Protein AF-A0A537NU34-F1 (afdb_monomer_lite)

Radius of gyration: 13.74 Å; chains: 1; bounding box: 23×20×52 Å

Foldseek 3Di:
DPDPPPDPPCPLLVLLVQLLVVLVVLLVVVPPDPLSVVLVVLQVVLNVCSVVVVSVSSNVSSQVSCVSSVHGRPDPD

pLDDT: mean 81.16, std 14.45, range [39.25, 93.0]

Sequence (77 aa):
MFCPASMAGQTRADRCSKLQNQLAEQIKNHAGSSRSAKAATIGAKAKKFCASGKQAQGLRAYAKALQLLGVQPIDPE

Structure (mmCIF, N/CA/C/O backbone):
data_AF-A0A537NU34-F1
#
_entry.id   AF-A0A537NU34-F1
#
loop_
_atom_site.group_PDB
_atom_site.id
_atom_site.type_symbol
_atom_site.label_atom_id
_atom_site.label_alt_id
_atom_site.label_comp_id
_atom_site.label_asym_id
_atom_site.label_entity_id
_atom_site.label_seq_id
_atom_site.pdbx_PDB_ins_code
_atom_site.Cartn_x
_atom_site.Cartn_y
_atom_site.Cartn_z
_atom_site.occupancy
_atom_site.B_iso_or_equiv
_atom_site.auth_seq_id
_atom_site.auth_comp_id
_atom_site.auth_asym_id
_atom_site.auth_atom_id
_atom_site.pdbx_PDB_model_num
ATOM 1 N N . MET A 1 1 ? -10.596 -6.420 36.648 1.00 39.25 1 MET A N 1
ATOM 2 C CA . MET A 1 1 ? -9.494 -7.062 35.901 1.00 39.25 1 MET A CA 1
ATOM 3 C C . MET A 1 1 ? -9.754 -6.866 34.415 1.00 39.25 1 MET A C 1
ATO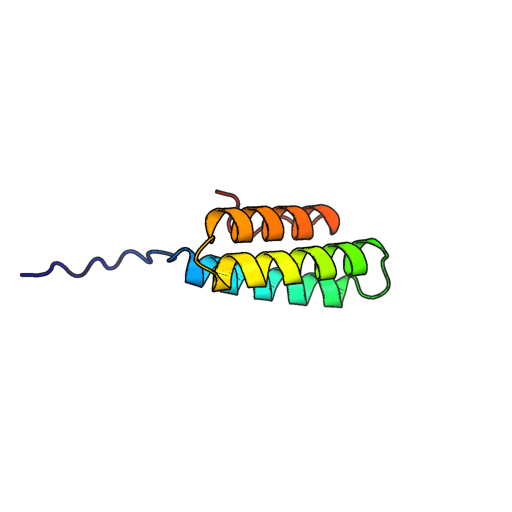M 5 O O . MET A 1 1 ? -10.627 -7.528 33.875 1.00 39.25 1 MET A O 1
ATOM 9 N N . PHE A 1 2 ? -9.076 -5.912 33.773 1.00 50.75 2 PHE A N 1
ATOM 10 C CA . PHE A 1 2 ? -9.029 -5.850 32.310 1.00 50.75 2 PHE A CA 1
ATOM 11 C C . PHE A 1 2 ? -8.016 -6.903 31.859 1.00 50.75 2 PHE A C 1
ATOM 13 O O . PHE A 1 2 ? -6.822 -6.753 32.113 1.00 50.75 2 PHE A O 1
ATOM 20 N N . CYS A 1 3 ? -8.490 -8.006 31.279 1.00 46.06 3 CYS A N 1
ATOM 21 C CA . CYS A 1 3 ? -7.617 -8.996 30.655 1.00 46.06 3 CYS A CA 1
ATOM 22 C C . CYS A 1 3 ? -6.803 -8.310 29.544 1.00 46.06 3 CYS A C 1
ATOM 24 O O . CYS A 1 3 ? -7.400 -7.635 28.700 1.00 46.06 3 CYS A O 1
ATOM 26 N N . PRO A 1 4 ? -5.467 -8.457 29.512 1.00 53.38 4 PRO A N 1
ATOM 27 C CA . PRO A 1 4 ? -4.666 -7.902 28.440 1.00 53.38 4 PRO A CA 1
ATOM 28 C C . PRO A 1 4 ? -4.917 -8.767 27.208 1.00 53.38 4 PRO A C 1
ATOM 30 O O . PRO A 1 4 ? -4.440 -9.897 27.115 1.00 53.38 4 PRO A O 1
ATOM 33 N N . ALA A 1 5 ? -5.714 -8.257 26.271 1.00 51.03 5 ALA A N 1
ATOM 34 C CA . ALA A 1 5 ? -5.849 -8.842 24.948 1.00 51.03 5 ALA A CA 1
ATOM 35 C C . ALA A 1 5 ? -4.536 -8.630 24.178 1.00 51.03 5 ALA A C 1
ATOM 37 O O . ALA A 1 5 ? -4.445 -7.796 23.283 1.00 51.03 5 ALA A O 1
ATOM 38 N N . SER A 1 6 ? -3.506 -9.396 24.532 1.00 56.34 6 SER A N 1
ATOM 39 C CA . SER A 1 6 ? -2.332 -9.635 23.698 1.00 56.34 6 SER A CA 1
ATOM 40 C C . SER A 1 6 ? -2.714 -10.602 22.581 1.00 56.34 6 SER A C 1
ATOM 42 O O . SER A 1 6 ? -2.230 -11.722 22.492 1.00 56.34 6 SER A O 1
ATOM 44 N N . MET A 1 7 ? -3.619 -10.166 21.718 1.00 48.62 7 MET A N 1
ATOM 45 C CA . MET A 1 7 ? -3.577 -10.550 20.319 1.00 48.62 7 MET A CA 1
ATOM 46 C C . MET A 1 7 ? -3.168 -9.269 19.622 1.00 48.62 7 MET A C 1
ATOM 48 O O . MET A 1 7 ? -3.675 -8.207 19.976 1.00 48.62 7 MET A O 1
ATOM 52 N N . ALA A 1 8 ? -2.240 -9.331 18.675 1.00 47.38 8 ALA A N 1
ATOM 53 C CA . ALA A 1 8 ? -1.998 -8.229 17.766 1.00 47.38 8 ALA A CA 1
ATOM 54 C C . ALA A 1 8 ? -3.309 -7.950 17.018 1.00 47.38 8 ALA A C 1
ATOM 56 O O . ALA A 1 8 ? -3.541 -8.442 15.917 1.00 47.38 8 ALA A O 1
ATOM 57 N N . GLY A 1 9 ? -4.209 -7.194 17.645 1.00 44.81 9 GLY A N 1
ATOM 58 C CA . GLY A 1 9 ? -5.297 -6.534 16.986 1.00 44.81 9 GLY A CA 1
ATOM 59 C C . GLY A 1 9 ? -4.585 -5.607 16.040 1.00 44.81 9 GLY A C 1
ATOM 60 O O . GLY A 1 9 ? -4.164 -4.524 16.439 1.00 44.81 9 GLY A O 1
ATOM 61 N N . GLN A 1 10 ? -4.370 -6.070 14.809 1.00 56.34 10 GLN A N 1
ATOM 62 C CA . GLN A 1 10 ? -4.089 -5.210 13.685 1.00 56.34 10 GLN A CA 1
ATOM 63 C C . GLN A 1 10 ? -5.288 -4.277 13.628 1.00 56.34 10 GLN A C 1
ATOM 65 O O . GLN A 1 10 ? -6.286 -4.555 12.957 1.00 56.34 10 GLN A O 1
ATOM 70 N N . THR A 1 11 ? -5.239 -3.217 14.437 1.00 69.06 11 THR A N 1
ATOM 71 C CA . THR A 1 11 ? -6.242 -2.179 14.429 1.00 69.06 11 THR A CA 1
ATOM 72 C C . THR A 1 11 ? -6.320 -1.766 12.976 1.00 69.06 11 THR A C 1
ATOM 74 O O . THR A 1 11 ? -5.318 -1.730 12.257 1.00 69.06 11 THR A O 1
ATOM 77 N N . ARG A 1 12 ? -7.522 -1.517 12.476 1.00 71.81 12 ARG A N 1
ATOM 78 C CA . ARG A 1 12 ? -7.687 -1.177 11.061 1.00 71.81 12 ARG A CA 1
ATOM 79 C C . ARG A 1 12 ? -6.801 0.025 10.651 1.00 71.81 12 ARG A C 1
ATOM 81 O O . ARG A 1 12 ? -6.506 0.193 9.474 1.00 71.81 12 ARG A O 1
ATOM 88 N N . ALA A 1 13 ? -6.334 0.819 11.624 1.00 74.88 13 ALA A N 1
ATOM 89 C CA . ALA A 1 13 ? -5.339 1.877 11.483 1.00 74.88 13 ALA A CA 1
ATOM 90 C C . ALA A 1 13 ? -3.919 1.335 11.237 1.00 74.88 13 ALA A C 1
ATOM 92 O O . ALA A 1 13 ? -3.258 1.796 10.310 1.00 74.88 13 ALA A O 1
ATOM 93 N N . ASP A 1 14 ? -3.480 0.333 12.000 1.00 81.81 14 ASP A N 1
ATOM 94 C CA . ASP A 1 14 ? -2.206 -0.363 11.788 1.00 81.81 14 ASP A CA 1
ATOM 95 C C . ASP A 1 14 ? -2.127 -0.976 10.379 1.00 81.81 14 ASP A C 1
ATOM 97 O O . ASP A 1 14 ? -1.163 -0.753 9.645 1.00 81.81 14 ASP A O 1
ATOM 101 N N . ARG A 1 15 ? -3.207 -1.632 9.929 1.00 82.62 15 ARG A N 1
ATOM 102 C CA . ARG A 1 15 ? -3.297 -2.168 8.557 1.00 82.62 15 ARG A CA 1
ATOM 103 C C . ARG A 1 15 ? -3.211 -1.085 7.492 1.00 82.62 15 ARG A C 1
ATOM 105 O O . ARG A 1 15 ? -2.511 -1.258 6.498 1.00 82.62 15 ARG A O 1
ATOM 112 N N . CYS A 1 16 ? -3.899 0.039 7.697 1.00 85.62 16 CYS A N 1
ATOM 113 C CA . CYS A 1 16 ? -3.811 1.183 6.796 1.00 85.62 16 CYS A CA 1
ATOM 114 C C . CYS A 1 16 ? -2.365 1.684 6.661 1.00 85.62 16 CYS A C 1
ATOM 116 O O . CYS A 1 16 ? -1.932 1.966 5.546 1.00 85.62 16 CYS A O 1
ATOM 118 N N . SER A 1 17 ? -1.609 1.757 7.760 1.00 87.50 17 SER A N 1
ATOM 119 C CA . SER A 1 17 ? -0.189 2.130 7.726 1.00 87.50 17 SER A CA 1
ATOM 120 C C . SER A 1 17 ? 0.676 1.085 7.016 1.00 87.50 17 SER A C 1
ATOM 122 O O . SER A 1 17 ? 1.505 1.452 6.184 1.00 87.50 17 SER A O 1
ATOM 124 N N . LYS A 1 18 ? 0.461 -0.214 7.263 1.00 88.75 18 LYS A N 1
ATOM 125 C CA . LYS A 1 18 ? 1.189 -1.293 6.567 1.00 88.75 18 LYS A CA 1
ATOM 126 C C . LYS A 1 18 ? 0.962 -1.264 5.058 1.00 88.75 18 LYS A C 1
ATOM 128 O O . LYS A 1 18 ? 1.923 -1.243 4.293 1.00 88.75 18 LYS A O 1
ATOM 133 N N . LEU A 1 19 ? -0.297 -1.194 4.628 1.00 88.25 19 LEU A N 1
ATOM 134 C CA . LEU A 1 19 ? -0.663 -1.126 3.212 1.00 88.25 19 LEU A CA 1
ATOM 135 C C . LEU A 1 19 ? -0.184 0.168 2.550 1.00 88.25 19 LEU A C 1
ATOM 137 O O . LEU A 1 19 ? 0.215 0.149 1.387 1.00 88.25 19 LEU A O 1
ATOM 141 N N . GLN A 1 20 ? -0.185 1.285 3.282 1.00 89.06 20 GLN A N 1
ATOM 142 C CA . GLN A 1 20 ? 0.388 2.543 2.810 1.00 89.06 20 GLN A CA 1
ATOM 143 C C . GLN A 1 20 ? 1.877 2.405 2.508 1.00 89.0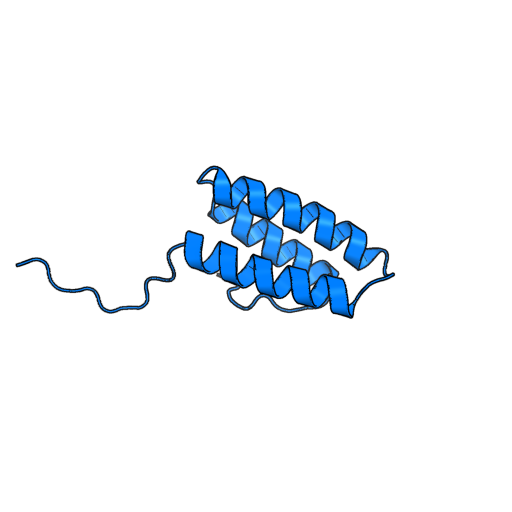6 20 GLN A C 1
ATOM 145 O O . GLN A 1 20 ? 2.304 2.802 1.426 1.00 89.06 20 GLN A O 1
ATOM 150 N N . ASN A 1 21 ? 2.644 1.842 3.444 1.00 91.06 21 ASN A N 1
ATOM 151 C CA . ASN A 1 21 ? 4.074 1.622 3.261 1.00 91.06 21 ASN A CA 1
ATOM 152 C C . ASN A 1 21 ? 4.333 0.653 2.106 1.00 91.06 21 ASN A C 1
ATOM 154 O O . ASN A 1 21 ? 5.107 0.977 1.212 1.00 91.06 21 ASN A O 1
ATOM 158 N N . GLN A 1 22 ? 3.621 -0.479 2.059 1.00 89.25 22 GLN A N 1
ATOM 159 C CA . GLN A 1 22 ? 3.745 -1.436 0.960 1.00 89.25 22 GLN A CA 1
ATOM 160 C C . GLN A 1 22 ? 3.479 -0.759 -0.387 1.00 89.25 22 GLN A C 1
ATOM 162 O O . GLN A 1 22 ? 4.288 -0.865 -1.302 1.00 89.25 22 GLN A O 1
ATOM 167 N N . LEU A 1 23 ? 2.374 -0.022 -0.510 1.00 90.31 23 LEU A N 1
ATOM 168 C CA . LEU A 1 23 ? 2.035 0.661 -1.749 1.00 90.31 23 LEU A CA 1
ATOM 169 C C . LEU A 1 23 ? 3.082 1.715 -2.130 1.00 90.31 23 LEU A C 1
ATOM 171 O O . LEU A 1 23 ? 3.426 1.809 -3.303 1.00 90.31 23 LEU A O 1
ATOM 175 N N . ALA A 1 24 ? 3.599 2.486 -1.171 1.00 90.88 24 ALA A N 1
ATOM 176 C CA . ALA A 1 24 ? 4.646 3.471 -1.432 1.00 90.88 24 ALA A CA 1
ATOM 177 C C . ALA A 1 24 ? 5.919 2.816 -1.991 1.00 90.88 24 ALA A C 1
ATOM 179 O O . ALA A 1 24 ? 6.466 3.303 -2.979 1.00 90.88 24 ALA A O 1
ATOM 180 N N . GLU A 1 25 ? 6.345 1.690 -1.419 1.00 91.19 25 GLU A N 1
ATOM 181 C CA . GLU A 1 25 ? 7.499 0.932 -1.910 1.00 91.19 25 GLU A CA 1
ATOM 182 C C . GLU A 1 25 ? 7.249 0.356 -3.307 1.00 91.19 25 GLU A C 1
ATOM 184 O O . GLU A 1 25 ? 8.084 0.495 -4.196 1.00 91.19 25 GLU A O 1
ATOM 189 N N . GLN A 1 26 ? 6.064 -0.204 -3.562 1.00 89.81 26 GLN A N 1
ATOM 190 C CA . GLN A 1 26 ? 5.734 -0.712 -4.896 1.00 89.81 26 GLN A CA 1
ATOM 191 C C . GLN A 1 26 ? 5.635 0.412 -5.934 1.00 89.81 26 GLN A C 1
ATOM 193 O O . GLN A 1 26 ? 6.093 0.249 -7.059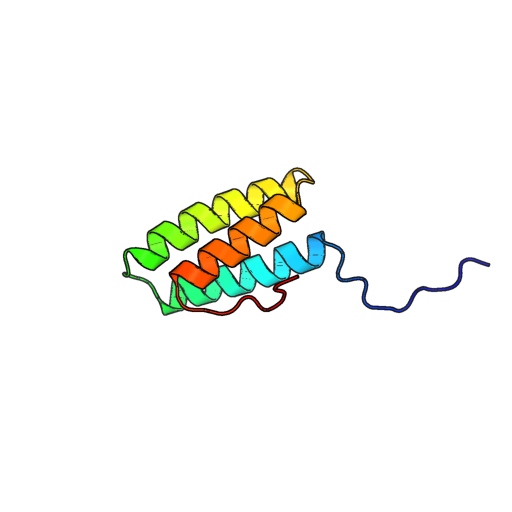 1.00 89.81 26 GLN A O 1
ATOM 198 N N . ILE A 1 27 ? 5.104 1.583 -5.577 1.00 89.50 27 ILE A N 1
ATOM 199 C CA . ILE A 1 27 ? 5.088 2.745 -6.476 1.00 89.50 27 ILE A CA 1
ATOM 200 C C . ILE A 1 27 ? 6.513 3.172 -6.838 1.00 89.50 27 ILE A C 1
ATOM 202 O O . ILE A 1 27 ? 6.747 3.505 -7.999 1.00 89.50 27 ILE A O 1
ATOM 206 N N . LYS A 1 28 ? 7.453 3.151 -5.882 1.00 88.81 28 LYS A N 1
ATOM 207 C CA . LYS A 1 28 ? 8.872 3.432 -6.149 1.00 88.81 28 LYS A CA 1
ATOM 208 C C . LYS A 1 28 ? 9.485 2.372 -7.066 1.00 88.81 28 LYS A C 1
ATOM 210 O O . LYS A 1 28 ? 10.110 2.729 -8.058 1.00 88.81 28 LYS A O 1
ATOM 215 N N . ASN A 1 29 ? 9.245 1.090 -6.792 1.00 88.12 29 ASN A N 1
ATOM 216 C CA . ASN A 1 29 ? 9.771 -0.016 -7.601 1.00 88.12 29 ASN A CA 1
ATOM 217 C C . ASN A 1 29 ? 9.207 -0.027 -9.028 1.00 88.12 29 ASN A C 1
ATOM 219 O O . ASN A 1 29 ? 9.896 -0.400 -9.971 1.00 88.12 29 ASN A O 1
ATOM 223 N N . HIS A 1 30 ? 7.961 0.410 -9.198 1.00 83.31 30 HIS A N 1
ATOM 224 C CA . HIS A 1 30 ? 7.305 0.537 -10.495 1.00 83.31 30 HIS A CA 1
ATOM 225 C C . HIS A 1 30 ? 7.332 1.983 -11.029 1.00 83.31 30 HIS A C 1
ATOM 227 O O . HIS A 1 30 ? 6.518 2.335 -11.895 1.00 83.31 30 HIS A O 1
ATOM 233 N N . ALA A 1 31 ? 8.209 2.853 -10.516 1.00 77.75 31 ALA A N 1
ATOM 234 C CA . ALA A 1 31 ? 8.260 4.258 -10.910 1.00 77.75 31 ALA A CA 1
ATOM 235 C C . ALA A 1 31 ? 8.421 4.400 -12.435 1.00 77.75 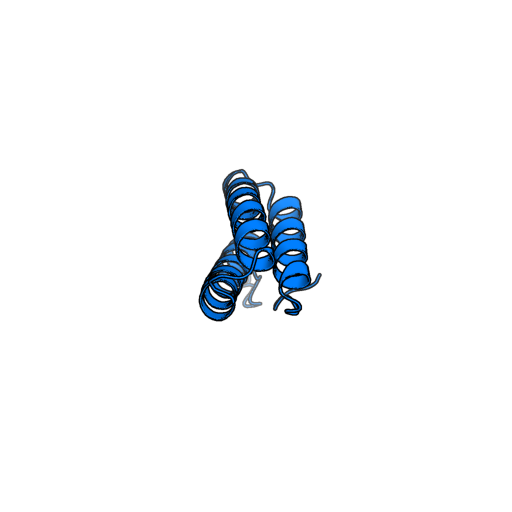31 ALA A C 1
ATOM 237 O O . ALA A 1 31 ? 9.159 3.659 -13.076 1.00 77.75 31 ALA A O 1
ATOM 238 N N . GLY A 1 32 ? 7.666 5.325 -13.034 1.00 76.38 32 GLY A N 1
ATOM 239 C CA . GLY A 1 32 ? 7.625 5.524 -14.490 1.00 76.38 32 GLY A CA 1
ATOM 240 C C . GLY A 1 32 ? 6.542 4.728 -15.230 1.00 76.38 32 GLY A C 1
ATOM 241 O O . GLY A 1 32 ? 6.224 5.054 -16.370 1.00 76.38 32 GLY A O 1
ATOM 242 N N . SER A 1 33 ? 5.888 3.746 -14.595 1.00 84.19 33 SER A N 1
ATOM 243 C CA . SER A 1 33 ? 4.712 3.095 -15.187 1.00 84.19 33 SER A CA 1
ATOM 244 C C . SER A 1 33 ? 3.437 3.929 -15.004 1.00 84.19 33 SER A C 1
ATOM 246 O O . SER A 1 33 ? 3.163 4.441 -13.916 1.00 84.19 33 SER A O 1
ATOM 248 N N . SER A 1 34 ? 2.570 3.968 -16.025 1.00 86.38 34 SER A N 1
ATOM 249 C CA . SER A 1 34 ? 1.205 4.524 -15.907 1.00 86.38 34 SER A CA 1
ATOM 250 C C . SER A 1 34 ? 0.408 3.864 -14.767 1.00 86.38 34 SER A C 1
ATOM 252 O O . SER A 1 34 ? -0.410 4.508 -14.103 1.00 86.38 34 SER A O 1
ATOM 254 N N . ARG A 1 35 ? 0.693 2.584 -14.483 1.00 85.69 35 ARG A N 1
ATOM 255 C CA . ARG A 1 35 ? 0.101 1.838 -13.363 1.00 85.69 35 ARG A CA 1
ATOM 256 C C . ARG A 1 35 ? 0.474 2.445 -12.010 1.00 85.69 35 ARG A C 1
ATOM 258 O O . ARG A 1 35 ? -0.397 2.566 -11.155 1.00 85.69 35 ARG A O 1
ATOM 265 N N . SER A 1 36 ? 1.702 2.925 -11.854 1.00 87.69 36 SER A N 1
ATOM 266 C CA . SER A 1 36 ? 2.209 3.544 -10.621 1.00 87.69 36 SER A CA 1
ATOM 267 C C . SER A 1 36 ? 1.601 4.904 -10.351 1.00 87.69 36 SER A C 1
ATOM 269 O O . SER A 1 36 ? 1.208 5.174 -9.221 1.00 87.69 36 SER A O 1
ATOM 271 N N . ALA A 1 37 ? 1.404 5.723 -11.385 1.00 89.31 37 ALA A N 1
ATOM 272 C CA . ALA A 1 37 ? 0.685 6.990 -11.248 1.00 89.31 37 ALA A CA 1
ATOM 273 C C . ALA A 1 37 ? -0.779 6.776 -10.807 1.00 89.31 37 ALA A C 1
ATOM 275 O O . ALA A 1 37 ? -1.289 7.460 -9.910 1.00 89.31 37 ALA A O 1
ATOM 276 N N . LYS A 1 38 ? -1.456 5.776 -11.393 1.00 90.12 38 LYS A N 1
ATOM 277 C CA . LYS A 1 38 ? -2.823 5.391 -10.999 1.00 90.12 38 LYS A CA 1
ATOM 278 C C . LYS A 1 38 ? -2.864 4.835 -9.574 1.00 90.12 38 LYS A C 1
ATOM 280 O O . LYS A 1 38 ? -3.706 5.259 -8.782 1.00 90.12 38 LYS A O 1
ATOM 285 N N . ALA A 1 39 ? -1.945 3.935 -9.233 1.00 91.19 39 ALA A N 1
ATOM 286 C CA . ALA A 1 39 ? -1.843 3.339 -7.908 1.00 91.19 39 ALA A CA 1
ATOM 287 C C . ALA A 1 39 ? -1.539 4.395 -6.830 1.00 91.19 39 ALA A C 1
ATOM 289 O O . ALA A 1 39 ? -2.186 4.389 -5.787 1.00 91.19 39 ALA A O 1
ATOM 290 N N . ALA A 1 40 ? -0.665 5.369 -7.107 1.00 90.44 40 ALA A N 1
ATOM 291 C CA . ALA A 1 40 ? -0.377 6.498 -6.218 1.00 90.44 40 ALA A CA 1
ATOM 292 C C . ALA A 1 40 ? -1.612 7.364 -5.948 1.00 90.44 40 ALA A C 1
ATOM 294 O O . ALA A 1 40 ? -1.913 7.693 -4.799 1.00 90.44 40 ALA A O 1
ATOM 295 N N . THR A 1 41 ? -2.380 7.672 -6.996 1.00 93.00 41 THR A N 1
ATOM 296 C CA . THR A 1 41 ? -3.618 8.453 -6.873 1.00 93.00 41 THR A CA 1
ATOM 297 C C . THR A 1 41 ? -4.658 7.722 -6.015 1.00 93.00 41 THR A C 1
ATOM 299 O O . THR A 1 41 ? -5.307 8.324 -5.155 1.00 93.00 41 THR A O 1
ATOM 302 N N . ILE A 1 42 ? -4.808 6.408 -6.212 1.00 92.12 42 ILE A N 1
ATOM 303 C CA . ILE A 1 42 ? -5.714 5.577 -5.407 1.00 92.12 42 ILE A CA 1
ATOM 304 C C . ILE A 1 42 ? -5.199 5.457 -3.967 1.00 92.12 42 ILE A C 1
ATOM 306 O O . ILE A 1 42 ? -5.986 5.606 -3.035 1.00 92.12 42 ILE A O 1
ATOM 310 N N . GLY A 1 43 ? -3.893 5.277 -3.769 1.00 91.38 43 GLY A N 1
ATOM 311 C CA . GLY A 1 43 ? -3.244 5.229 -2.459 1.00 91.38 43 GLY A CA 1
ATOM 312 C C . GLY A 1 43 ? -3.426 6.503 -1.639 1.00 91.38 43 GLY A C 1
ATOM 313 O O . GLY A 1 43 ? -3.684 6.440 -0.438 1.00 91.38 43 GLY A O 1
ATOM 314 N N . ALA A 1 44 ? -3.373 7.670 -2.282 1.00 92.12 44 ALA A N 1
ATOM 315 C CA . ALA A 1 44 ? -3.652 8.948 -1.632 1.00 92.12 44 ALA A CA 1
ATOM 316 C C . ALA A 1 44 ? -5.121 9.057 -1.176 1.00 92.12 44 ALA A C 1
ATOM 318 O O . ALA A 1 44 ? -5.397 9.537 -0.073 1.00 92.12 44 ALA A O 1
ATOM 319 N N . LYS A 1 45 ? -6.077 8.563 -1.979 1.00 91.81 45 LYS A N 1
ATOM 320 C CA . LYS A 1 45 ? -7.488 8.449 -1.559 1.00 91.81 45 LYS A CA 1
ATOM 321 C C . LYS A 1 45 ? -7.658 7.451 -0.415 1.00 91.81 45 LYS A C 1
ATOM 323 O O . LYS A 1 45 ? -8.356 7.754 0.549 1.00 91.81 45 LYS A O 1
ATOM 328 N N . ALA A 1 46 ? -6.994 6.301 -0.491 1.00 91.12 46 ALA A N 1
ATOM 329 C CA . ALA A 1 46 ? -7.003 5.283 0.552 1.00 91.12 46 ALA A CA 1
ATOM 330 C C . ALA A 1 46 ? -6.511 5.848 1.894 1.00 91.12 46 ALA A C 1
ATOM 332 O O . ALA A 1 46 ? -7.181 5.685 2.915 1.00 91.12 46 ALA A O 1
ATOM 333 N N . LYS A 1 47 ? -5.420 6.628 1.867 1.00 90.75 47 LYS A N 1
ATOM 334 C CA . LYS A 1 47 ? -4.897 7.366 3.025 1.00 90.75 47 LYS A CA 1
ATOM 335 C C . LYS A 1 47 ? -5.951 8.286 3.636 1.00 90.75 47 LYS A C 1
ATOM 337 O O . LYS A 1 47 ? -6.138 8.261 4.850 1.00 90.75 47 LYS A O 1
ATOM 342 N N . LYS A 1 48 ? -6.667 9.061 2.811 1.00 91.44 48 LYS A N 1
ATOM 343 C CA . LYS A 1 48 ? -7.760 9.926 3.289 1.00 91.44 48 LYS A CA 1
ATOM 344 C C . LYS A 1 48 ? -8.877 9.119 3.948 1.00 91.44 48 LYS A C 1
ATOM 346 O O . LYS A 1 48 ? -9.307 9.485 5.032 1.00 91.44 48 LYS A O 1
ATOM 351 N N . PHE A 1 49 ? -9.310 8.005 3.355 1.00 90.44 49 PHE A N 1
ATOM 352 C CA . PHE A 1 49 ? -10.335 7.152 3.965 1.00 90.44 49 PHE A CA 1
ATOM 353 C C . PHE A 1 49 ? -9.897 6.594 5.322 1.00 90.44 49 PHE A C 1
ATOM 355 O O . PHE A 1 49 ? -10.667 6.655 6.278 1.00 90.44 49 PHE A O 1
ATOM 362 N N . CYS A 1 50 ? -8.657 6.112 5.425 1.00 87.44 50 CYS A N 1
ATOM 363 C CA . CYS A 1 50 ? -8.083 5.652 6.687 1.00 87.44 50 CYS A CA 1
ATOM 364 C C . CYS A 1 50 ? -8.023 6.770 7.740 1.00 87.44 50 CYS A C 1
ATOM 366 O O . CYS A 1 50 ? -8.387 6.534 8.889 1.00 87.44 50 CYS A O 1
ATOM 368 N N . ALA A 1 51 ? -7.631 7.987 7.344 1.00 87.38 51 ALA A N 1
ATOM 369 C CA . ALA A 1 51 ? -7.572 9.151 8.229 1.00 87.38 51 ALA A CA 1
ATOM 370 C C . ALA A 1 51 ? -8.961 9.656 8.663 1.00 87.38 51 ALA A C 1
ATOM 372 O O . ALA A 1 51 ? -9.119 10.137 9.778 1.00 87.38 51 ALA A O 1
ATOM 373 N N . SER A 1 52 ? -9.987 9.514 7.818 1.00 87.38 52 SER A N 1
ATOM 374 C CA . SER A 1 52 ? -11.374 9.894 8.130 1.00 87.38 52 SER A CA 1
ATOM 375 C C . SER A 1 52 ? -12.152 8.826 8.915 1.00 87.38 52 SER A C 1
ATOM 377 O O . SER A 1 52 ? -13.378 8.889 8.969 1.00 87.38 52 SER A O 1
ATOM 379 N N . GLY A 1 53 ? -11.489 7.795 9.451 1.00 84.31 53 GLY A N 1
ATOM 380 C CA . GLY A 1 53 ? -12.145 6.687 10.162 1.00 84.31 53 GLY A CA 1
ATOM 381 C C . GLY A 1 53 ? -12.883 5.690 9.256 1.00 84.31 53 GLY A C 1
ATOM 382 O O . GLY A 1 53 ? -13.407 4.684 9.727 1.00 84.31 53 GLY A O 1
ATOM 383 N N . LYS A 1 54 ? -12.873 5.892 7.932 1.00 86.88 54 LYS A N 1
ATOM 384 C CA . LYS A 1 54 ? -13.457 4.988 6.924 1.00 86.88 54 LYS A CA 1
ATOM 385 C C . LYS A 1 54 ? -12.468 3.888 6.536 1.00 86.88 54 LYS A C 1
ATOM 387 O O . LYS A 1 54 ? -12.182 3.664 5.359 1.00 86.88 54 LYS A O 1
ATOM 392 N N . GLN A 1 55 ? -11.937 3.186 7.531 1.00 83.69 55 GLN A N 1
ATOM 393 C CA . GLN A 1 55 ? -10.809 2.274 7.340 1.00 83.69 55 GLN A CA 1
ATOM 394 C C . GLN A 1 55 ? -11.131 1.140 6.355 1.00 83.69 55 GLN A C 1
ATOM 396 O O . GLN A 1 55 ? -10.317 0.858 5.490 1.00 83.69 55 GLN A O 1
ATOM 401 N N . ALA A 1 56 ? -12.344 0.574 6.373 1.00 85.69 56 ALA A N 1
ATOM 402 C CA . ALA A 1 56 ? -12.747 -0.463 5.413 1.00 85.69 56 ALA A CA 1
ATOM 403 C C . ALA A 1 56 ? -12.675 0.001 3.941 1.00 85.69 56 ALA A C 1
ATOM 405 O O . ALA A 1 56 ? -12.276 -0.759 3.062 1.00 85.69 56 ALA A O 1
ATOM 406 N N . GLN A 1 57 ? -13.030 1.261 3.658 1.00 89.00 57 GLN A N 1
ATOM 407 C CA . GLN A 1 57 ? -12.894 1.835 2.312 1.00 89.00 57 GLN A CA 1
ATOM 408 C C . GLN A 1 57 ? -11.427 2.106 1.969 1.00 89.00 57 GLN A C 1
ATOM 410 O O . GLN A 1 57 ? -11.015 1.875 0.834 1.00 89.00 57 GLN A O 1
ATOM 415 N N . GLY A 1 58 ? -10.634 2.541 2.952 1.00 89.94 58 GLY A N 1
ATOM 416 C CA . GLY A 1 58 ? -9.194 2.732 2.800 1.00 89.94 58 GLY A CA 1
ATOM 417 C C . GLY A 1 58 ? -8.460 1.436 2.462 1.00 89.94 58 GLY A C 1
ATOM 418 O O . GLY A 1 58 ? -7.737 1.395 1.472 1.00 89.94 58 GLY A O 1
ATOM 419 N N . LEU A 1 59 ? -8.709 0.360 3.211 1.00 87.69 59 LEU A N 1
ATOM 420 C CA . LEU A 1 59 ? -8.103 -0.958 2.986 1.00 87.69 59 LEU A CA 1
ATOM 421 C C . LEU A 1 59 ? -8.432 -1.500 1.588 1.00 87.69 59 LEU A C 1
ATOM 423 O O . LEU A 1 59 ? -7.523 -1.848 0.838 1.00 87.69 59 LEU A O 1
ATOM 427 N N . ARG A 1 60 ? -9.706 -1.454 1.172 1.00 89.69 60 ARG A N 1
ATOM 428 C CA . ARG A 1 60 ? -10.112 -1.864 -0.187 1.00 89.69 60 ARG A CA 1
ATOM 429 C C . ARG A 1 60 ? -9.452 -1.026 -1.279 1.00 89.69 60 ARG A C 1
ATOM 431 O O . ARG A 1 60 ? -9.061 -1.556 -2.317 1.00 89.69 60 ARG A O 1
ATOM 438 N N . ALA A 1 61 ? -9.325 0.283 -1.065 1.00 92.06 61 ALA A N 1
ATOM 439 C CA . ALA A 1 61 ? -8.654 1.161 -2.015 1.00 92.06 61 ALA A CA 1
ATOM 440 C C . ALA A 1 61 ? -7.153 0.841 -2.115 1.00 92.06 61 ALA A C 1
ATOM 442 O O . ALA A 1 61 ? -6.628 0.770 -3.225 1.00 92.06 61 ALA A O 1
ATOM 443 N N . TYR A 1 62 ? -6.482 0.578 -0.989 1.00 90.81 62 TYR A N 1
ATOM 444 C CA . TYR A 1 62 ? -5.094 0.116 -0.984 1.00 90.81 62 TYR A CA 1
ATOM 445 C C . TYR A 1 62 ? -4.930 -1.219 -1.713 1.00 90.81 62 TYR A C 1
ATOM 447 O O . TYR A 1 62 ? -4.055 -1.332 -2.570 1.00 90.81 62 TYR A O 1
ATOM 455 N N . ALA A 1 63 ? -5.802 -2.194 -1.449 1.00 90.12 63 ALA A N 1
ATOM 456 C CA . ALA A 1 63 ? -5.770 -3.486 -2.124 1.00 90.12 63 ALA A CA 1
ATOM 457 C C . ALA A 1 63 ? -5.920 -3.339 -3.647 1.00 90.12 63 ALA A C 1
ATOM 459 O O . ALA A 1 63 ? -5.135 -3.900 -4.409 1.00 90.12 63 ALA A O 1
ATOM 460 N N . LYS A 1 64 ? -6.856 -2.493 -4.099 1.00 91.06 64 LYS A N 1
ATOM 461 C CA . LYS A 1 64 ? -7.045 -2.193 -5.525 1.00 91.06 64 LYS A CA 1
ATOM 462 C C . LYS A 1 64 ? -5.828 -1.502 -6.149 1.00 91.06 64 LYS A C 1
ATOM 464 O O . LYS A 1 64 ? -5.485 -1.780 -7.296 1.00 91.06 64 LYS A O 1
ATOM 469 N N . ALA A 1 65 ? -5.173 -0.600 -5.416 1.00 91.31 65 ALA A N 1
ATOM 470 C CA . ALA A 1 65 ? -3.954 0.057 -5.881 1.00 91.31 65 ALA A CA 1
ATOM 471 C C . ALA A 1 65 ? -2.798 -0.940 -6.051 1.00 91.31 65 ALA A C 1
ATOM 473 O O . ALA A 1 65 ? -2.096 -0.885 -7.055 1.00 91.31 65 ALA A O 1
ATOM 474 N N . LEU A 1 66 ? -2.639 -1.875 -5.111 1.00 90.00 66 LEU A N 1
ATOM 475 C CA . LEU A 1 66 ? -1.630 -2.932 -5.184 1.00 90.00 66 LEU A CA 1
ATOM 476 C C . LEU A 1 66 ? -1.926 -3.918 -6.324 1.00 90.00 66 LEU A C 1
ATOM 478 O O . LEU A 1 66 ? -1.030 -4.217 -7.111 1.00 90.00 66 LEU A O 1
ATOM 482 N N . GLN A 1 67 ? -3.189 -4.313 -6.515 1.00 89.44 67 GLN A N 1
ATOM 483 C CA . GLN A 1 67 ? -3.603 -5.137 -7.657 1.00 89.44 67 GLN A CA 1
ATOM 484 C C . GLN A 1 67 ? -3.287 -4.485 -9.010 1.00 89.44 67 GLN A C 1
ATOM 486 O O . GLN A 1 67 ? -2.882 -5.180 -9.938 1.00 89.44 67 GLN A O 1
ATOM 491 N N . LEU A 1 68 ? -3.410 -3.157 -9.140 1.00 89.31 68 LEU A N 1
ATOM 492 C CA . LEU A 1 68 ? -3.019 -2.446 -10.368 1.00 89.31 68 LEU A CA 1
ATOM 493 C C . LEU A 1 68 ? -1.519 -2.536 -10.665 1.00 89.31 68 LEU A C 1
ATOM 495 O O . LEU A 1 68 ? -1.124 -2.464 -11.830 1.00 89.31 68 LEU A O 1
ATOM 499 N N . LEU A 1 69 ? -0.698 -2.686 -9.628 1.00 87.38 69 LEU A N 1
ATOM 500 C CA . LEU A 1 69 ? 0.738 -2.926 -9.749 1.00 87.38 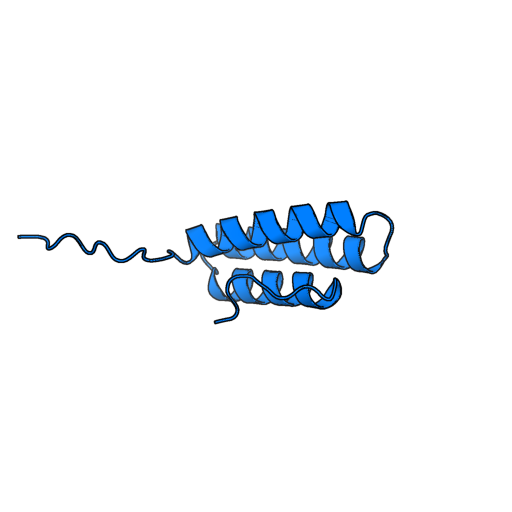69 LEU A CA 1
ATOM 501 C C . LEU A 1 69 ? 1.062 -4.410 -9.979 1.00 87.38 69 LEU A C 1
ATOM 503 O O . LEU A 1 69 ? 2.197 -4.733 -10.305 1.00 87.38 69 LEU A O 1
ATOM 507 N N . GLY A 1 70 ? 0.072 -5.305 -9.873 1.00 87.88 70 GLY A N 1
ATOM 508 C CA . GLY A 1 70 ? 0.269 -6.756 -9.912 1.00 87.88 70 GLY A CA 1
ATOM 509 C C . GLY A 1 70 ? 0.782 -7.329 -8.589 1.00 87.88 70 GLY A C 1
ATOM 510 O O . GLY A 1 70 ? 1.279 -8.450 -8.559 1.00 87.88 70 GLY A O 1
ATOM 511 N N . VAL A 1 71 ? 0.672 -6.567 -7.499 1.00 87.19 71 VAL A N 1
ATOM 512 C CA . VAL A 1 71 ? 1.188 -6.931 -6.179 1.00 87.19 71 VAL A CA 1
ATOM 513 C C . VAL A 1 71 ? 0.041 -7.384 -5.283 1.00 87.19 71 VAL A C 1
ATOM 515 O O . VAL A 1 71 ? -1.020 -6.756 -5.243 1.00 87.19 71 VAL A O 1
ATOM 518 N N . GLN A 1 72 ? 0.254 -8.467 -4.537 1.00 84.19 72 GLN A N 1
ATOM 519 C CA . GLN A 1 72 ? -0.709 -8.938 -3.546 1.00 84.19 72 GLN A CA 1
ATOM 520 C C . GLN A 1 72 ? -0.635 -8.100 -2.254 1.00 84.19 72 GLN A C 1
ATOM 522 O O . GLN A 1 72 ? 0.464 -7.847 -1.750 1.00 84.19 72 GLN A O 1
ATOM 527 N N . PRO A 1 73 ? -1.777 -7.644 -1.705 1.00 82.38 73 PRO A N 1
ATOM 528 C CA . PRO A 1 73 ? -1.810 -6.928 -0.433 1.00 82.38 73 PRO A CA 1
ATOM 529 C C . PRO A 1 73 ? -1.384 -7.841 0.716 1.00 82.38 73 PRO A C 1
ATOM 531 O O . PRO A 1 73 ? -1.821 -8.985 0.774 1.00 82.38 73 PRO A O 1
ATOM 534 N N . ILE A 1 74 ? -0.584 -7.322 1.652 1.00 75.12 74 ILE A N 1
ATOM 535 C CA . ILE A 1 74 ? -0.173 -8.063 2.861 1.00 75.12 74 ILE A CA 1
ATOM 536 C C . ILE A 1 74 ? -1.373 -8.468 3.739 1.00 75.12 74 ILE A C 1
ATOM 538 O O . ILE A 1 74 ? -1.275 -9.433 4.488 1.00 75.12 74 ILE A O 1
ATOM 542 N N . ASP A 1 75 ? -2.506 -7.767 3.632 1.00 65.69 75 ASP A N 1
ATOM 543 C CA . ASP A 1 75 ? -3.715 -8.042 4.414 1.00 65.69 75 ASP A CA 1
ATOM 544 C C . ASP A 1 75 ? -4.962 -7.960 3.499 1.00 65.69 75 ASP A C 1
ATOM 546 O O . ASP A 1 75 ? -5.467 -6.860 3.249 1.00 65.69 75 ASP A O 1
ATOM 550 N N . PRO A 1 76 ? -5.390 -9.088 2.895 1.00 56.41 76 PRO A N 1
ATOM 551 C CA . PR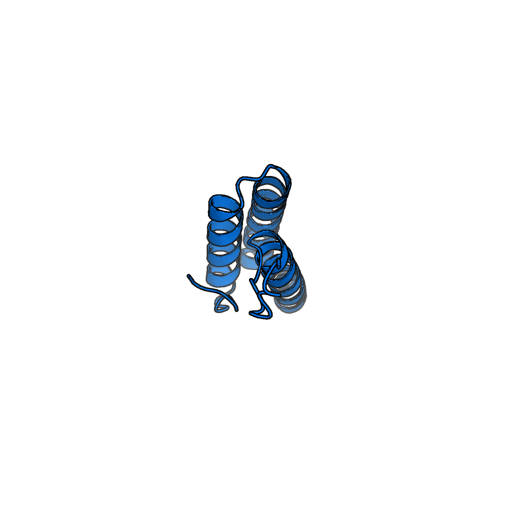O A 1 76 ? -6.449 -9.117 1.881 1.00 56.41 76 PRO A CA 1
ATOM 552 C C . PRO A 1 76 ? -7.886 -9.285 2.422 1.00 56.41 76 PRO A C 1
ATOM 554 O O . PRO A 1 76 ? -8.768 -9.518 1.599 1.00 56.41 76 PRO A O 1
ATOM 557 N N . GLU A 1 77 ? -8.130 -9.188 3.740 1.00 51.09 77 GLU A N 1
ATOM 558 C CA . GLU A 1 77 ? -9.431 -9.533 4.372 1.00 51.09 77 GLU A CA 1
ATOM 559 C C . GLU A 1 77 ? -10.680 -8.875 3.750 1.00 51.09 77 GLU A C 1
ATOM 561 O O . GLU A 1 77 ? -10.731 -7.625 3.611 1.00 51.09 77 GLU A O 1
#

Secondary structure (DSSP, 8-state):
------S----HHHHHHHHHHHHHHHHHHTTT-HHHHHHHHHHHHHHHHHHTT-HHHHHHHHHHHHHHHTPPPS---